Protein AF-A0A928CVF8-F1 (afdb_monomer)

Sequence (121 aa):
MKEGFWGNYETGIWFQIDEHERWLRRGNNAERLGVPENVIAEFPNFADRETLLPFVWRHAPVMRWRCHGESVTFEFYAEEWEKPLEIIRRWCTVFAGDFLFLHMVNFSGMEVRETLWKEWE

Secondary structure (DSSP, 8-state):
---EEEEETTTTEEEEES-HHHHHHSTTHHHHTT--HHHHTTGGG--SHHHHHHHHHHHSSEEEEEEETTEEEEEE--S-SHHHHHHHHHHHHHH--TTPEEEEEETTTTEEEEEEGGG--

Radius of gyration: 13.92 Å; Cα contacts (8 Å, |Δi|>4): 205; chains: 1; bounding box: 36×29×35 Å

pLDDT: mean 94.55, std 7.15, range [41.38, 98.62]

Nearest PDB structures (foldseek):
  2b78-assembly1_A  TM=7.178E-01  e=6.947E-01  Streptococcus mutans
  3ldf-assembly1_A  TM=7.031E-01  e=8.882E-01  Streptococcus mutans UA159
  4gyq-assembly5_A  TM=7.281E-01  e=4.958E+00  Klebsiella pneumoniae
  4g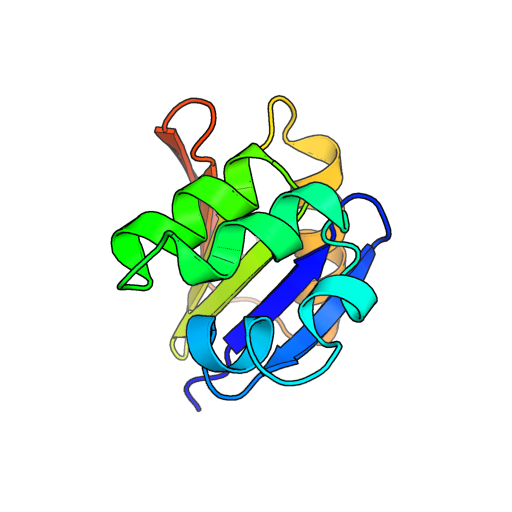yu-assembly1_A  TM=6.195E-01  e=4.385E+00  Klebsiella pneumoniae
  6bm9-assembly2_C  TM=5.720E-01  e=5.272E+00  Escherichia coli

Foldseek 3Di:
DWWKKKAQLVVLDMDIDDDDLCQCLPDCNVVVRVQDPVLNVCSVVDPDPVVNVVSSQVRGRMWMWIDDPQEIEIEHADPDCVSVVVSVLVVCVPDNDQRRKYWYAHPNVRDIDIDGPVGSD

Structure (mmCIF, N/CA/C/O backbone):
data_AF-A0A928CVF8-F1
#
_entry.id   AF-A0A928CVF8-F1
#
loop_
_atom_site.group_PDB
_atom_site.id
_atom_site.type_symbol
_atom_site.label_atom_id
_atom_site.label_alt_id
_atom_site.label_comp_id
_atom_site.label_asym_id
_atom_site.label_entity_id
_atom_site.label_seq_id
_atom_site.pdbx_PDB_ins_code
_atom_site.Cartn_x
_atom_site.Cartn_y
_atom_site.Cartn_z
_atom_site.occupancy
_atom_site.B_iso_or_equiv
_atom_site.auth_seq_id
_atom_site.auth_comp_id
_atom_site.auth_asym_id
_atom_site.auth_atom_id
_atom_site.pdbx_PDB_model_num
ATOM 1 N N . MET A 1 1 ? -0.032 -12.700 14.668 1.00 41.38 1 MET A N 1
ATOM 2 C CA . MET A 1 1 ? 0.506 -13.022 13.329 1.00 41.38 1 MET A CA 1
ATOM 3 C C . MET A 1 1 ? 1.031 -11.730 12.715 1.00 41.38 1 MET A C 1
ATOM 5 O O . MET A 1 1 ? 0.383 -10.708 12.891 1.00 41.38 1 MET A O 1
ATOM 9 N N . LYS A 1 2 ? 2.228 -11.727 12.108 1.00 59.38 2 LYS A N 1
ATOM 10 C CA . LYS A 1 2 ? 2.732 -10.569 11.343 1.00 59.38 2 LYS A CA 1
ATOM 11 C C . LYS A 1 2 ? 2.236 -10.728 9.912 1.00 59.38 2 LYS A C 1
ATOM 13 O O . LYS A 1 2 ? 2.957 -11.248 9.070 1.00 59.38 2 LYS A O 1
ATOM 18 N N . GLU A 1 3 ? 0.976 -10.398 9.682 1.00 84.19 3 GLU A N 1
ATOM 19 C CA . GLU A 1 3 ? 0.400 -10.469 8.342 1.00 84.19 3 GLU A CA 1
ATOM 20 C C . GLU A 1 3 ? 0.726 -9.178 7.596 1.00 84.19 3 GLU A C 1
ATOM 22 O O . GLU A 1 3 ? 0.549 -8.076 8.123 1.00 84.19 3 GLU A O 1
ATOM 27 N N . GLY A 1 4 ? 1.276 -9.328 6.395 1.00 93.69 4 GLY A N 1
ATOM 28 C CA . GLY A 1 4 ? 1.533 -8.229 5.479 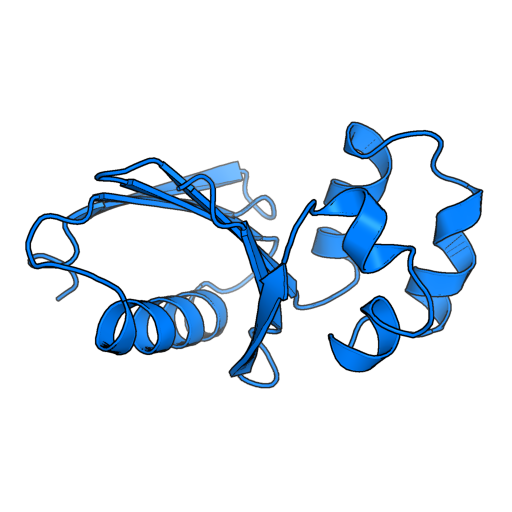1.00 93.69 4 GLY A CA 1
ATOM 29 C C . GLY A 1 4 ? 0.566 -8.292 4.314 1.00 93.69 4 GLY A C 1
ATOM 30 O O . GLY A 1 4 ? 0.069 -9.366 3.963 1.00 93.69 4 GLY A O 1
ATOM 31 N N . PHE A 1 5 ? 0.335 -7.148 3.690 1.00 97.31 5 PHE A N 1
ATOM 32 C CA . PHE A 1 5 ? -0.457 -7.067 2.479 1.00 97.31 5 PHE A CA 1
ATOM 33 C C . PHE A 1 5 ? 0.155 -6.088 1.489 1.00 97.31 5 PHE A C 1
ATOM 35 O O . PHE A 1 5 ? 0.800 -5.100 1.857 1.00 97.31 5 PHE A O 1
ATOM 42 N N . TRP A 1 6 ? -0.125 -6.366 0.224 1.00 98.06 6 TRP A N 1
ATOM 43 C CA . TRP A 1 6 ? -0.026 -5.409 -0.864 1.00 98.06 6 TRP A CA 1
ATOM 44 C C . TRP A 1 6 ? -1.413 -5.167 -1.437 1.00 98.06 6 TRP A C 1
ATOM 46 O O . TRP A 1 6 ? -2.151 -6.122 -1.670 1.00 98.06 6 TRP A O 1
ATOM 56 N N . GLY A 1 7 ? -1.746 -3.913 -1.705 1.00 98.25 7 GLY A N 1
ATOM 57 C CA . GLY A 1 7 ? -2.958 -3.523 -2.409 1.00 98.25 7 GLY A CA 1
ATOM 58 C C . GLY A 1 7 ? -2.666 -2.521 -3.511 1.00 98.25 7 GLY A C 1
ATOM 59 O O . GLY A 1 7 ? -1.650 -1.832 -3.478 1.00 98.25 7 GLY A O 1
ATOM 60 N N . ASN A 1 8 ? -3.562 -2.443 -4.484 1.00 98.62 8 ASN A N 1
ATOM 61 C CA . ASN A 1 8 ? -3.557 -1.409 -5.506 1.00 98.62 8 ASN A CA 1
ATOM 62 C C . ASN A 1 8 ? -4.839 -0.604 -5.355 1.00 98.62 8 ASN A C 1
ATOM 64 O O . ASN A 1 8 ? -5.934 -1.131 -5.546 1.00 98.62 8 ASN A O 1
ATOM 68 N N . TYR A 1 9 ? -4.700 0.653 -4.949 1.00 98.38 9 TYR A N 1
ATOM 69 C C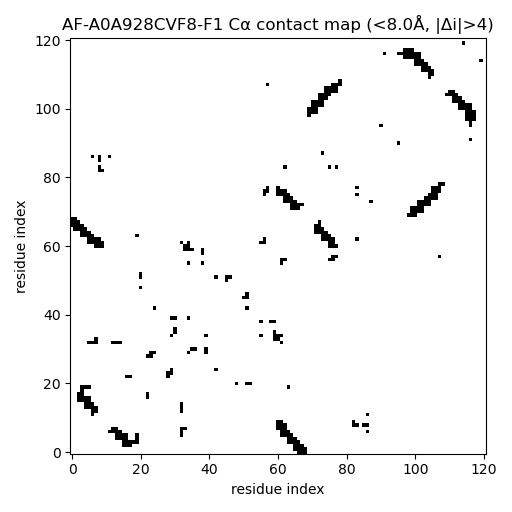A . TYR A 1 9 ? -5.842 1.491 -4.593 1.00 98.38 9 TYR A CA 1
ATOM 70 C C . TYR A 1 9 ? -6.579 2.047 -5.817 1.00 98.38 9 TYR A C 1
ATOM 72 O O . TYR A 1 9 ? -7.686 2.544 -5.670 1.00 98.38 9 TYR A O 1
ATOM 80 N N . GLU A 1 10 ? -6.012 1.927 -7.020 1.00 98.00 10 GLU A N 1
ATOM 81 C CA . GLU A 1 10 ? -6.710 2.263 -8.266 1.00 98.00 10 GLU A CA 1
ATOM 82 C C . GLU A 1 10 ? -7.701 1.163 -8.665 1.00 98.00 10 GLU A C 1
ATOM 84 O O . GLU A 1 10 ? -8.818 1.430 -9.092 1.00 98.00 10 GLU A O 1
ATOM 89 N N . THR A 1 11 ? -7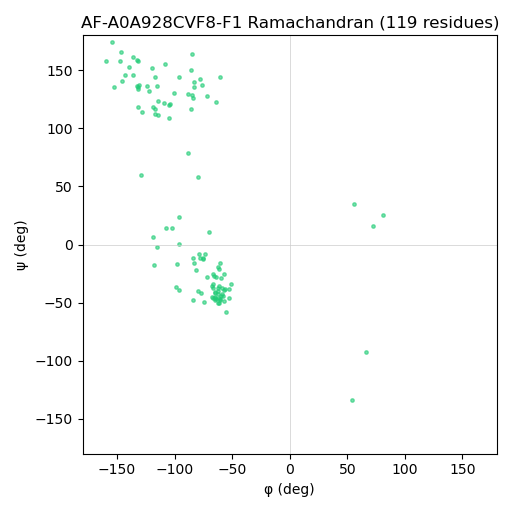.293 -0.097 -8.512 1.00 97.69 11 THR A N 1
ATOM 90 C CA . THR A 1 11 ? -8.091 -1.266 -8.925 1.00 97.69 11 THR A CA 1
ATOM 91 C C . THR A 1 11 ? -8.874 -1.898 -7.773 1.00 97.69 11 THR A C 1
ATOM 93 O O . THR A 1 11 ? -9.792 -2.689 -7.993 1.00 97.69 11 THR A O 1
ATOM 96 N N . GLY A 1 12 ? -8.509 -1.582 -6.530 1.00 97.31 12 GLY A N 1
ATOM 97 C CA . GLY A 1 12 ? -9.118 -2.130 -5.323 1.00 97.31 12 GLY A CA 1
ATOM 98 C C . GLY A 1 12 ? -8.769 -3.594 -5.036 1.00 97.31 12 GLY A C 1
ATOM 99 O O . GLY A 1 12 ? -9.474 -4.227 -4.247 1.00 97.31 12 GLY A O 1
ATOM 100 N N . ILE A 1 13 ? -7.735 -4.150 -5.679 1.00 97.88 13 ILE A N 1
ATOM 101 C CA . ILE A 1 13 ? -7.243 -5.513 -5.413 1.00 97.88 13 ILE A CA 1
ATOM 102 C C . ILE A 1 13 ? -6.245 -5.511 -4.253 1.00 97.88 13 ILE A C 1
ATOM 104 O O . ILE A 1 13 ? -5.509 -4.542 -4.063 1.00 97.88 13 ILE A O 1
ATOM 108 N N . TRP A 1 14 ? -6.170 -6.616 -3.508 1.00 98.06 14 TRP A N 1
ATOM 109 C CA . TRP A 1 14 ? -5.125 -6.836 -2.509 1.00 98.06 14 TRP A CA 1
ATOM 110 C C . TRP A 1 14 ? -4.748 -8.309 -2.364 1.00 98.06 14 TRP A C 1
ATOM 112 O O . TRP A 1 14 ? -5.522 -9.213 -2.681 1.00 98.06 14 TRP A O 1
ATOM 122 N N . PHE A 1 15 ? -3.548 -8.540 -1.841 1.00 97.06 15 PHE A N 1
ATOM 123 C CA . PHE A 1 15 ? -2.967 -9.850 -1.584 1.00 97.06 15 PHE A CA 1
ATOM 124 C C . PHE A 1 15 ? -2.405 -9.881 -0.169 1.00 97.06 15 PHE A C 1
ATOM 126 O O . PHE A 1 15 ? -1.682 -8.970 0.228 1.00 97.06 15 PHE A O 1
ATOM 133 N N . GLN A 1 16 ? -2.704 -10.944 0.571 1.00 95.75 16 GLN A N 1
ATOM 134 C CA . GLN A 1 16 ? -1.976 -11.276 1.791 1.00 95.75 16 GLN A CA 1
ATOM 135 C C . GLN A 1 16 ? -0.625 -11.884 1.408 1.00 95.75 16 GLN A C 1
ATOM 137 O O . GLN A 1 16 ? -0.543 -12.692 0.476 1.00 95.75 16 GLN A O 1
ATOM 142 N N . ILE A 1 17 ? 0.437 -11.486 2.100 1.00 94.62 17 ILE A N 1
ATOM 143 C CA . ILE A 1 17 ? 1.809 -11.814 1.716 1.00 94.62 17 ILE A CA 1
ATOM 144 C C . ILE A 1 17 ? 2.664 -12.246 2.908 1.00 94.62 17 ILE A C 1
ATOM 146 O O . ILE A 1 17 ? 2.367 -11.959 4.067 1.00 94.62 17 ILE A O 1
ATOM 150 N N . ASP A 1 18 ? 3.763 -12.921 2.585 1.00 89.88 18 ASP A N 1
ATOM 151 C CA . ASP A 1 18 ? 4.776 -13.412 3.513 1.00 89.88 18 ASP A CA 1
ATOM 152 C C . ASP A 1 18 ? 5.820 -12.342 3.873 1.00 89.88 18 ASP A C 1
ATOM 154 O O . ASP A 1 18 ? 6.129 -12.135 5.046 1.00 89.88 18 ASP A O 1
ATOM 158 N N . GLU A 1 19 ? 6.370 -11.649 2.874 1.00 89.94 19 GLU A N 1
ATOM 159 C CA . GLU A 1 19 ? 7.361 -10.583 3.061 1.00 89.94 19 GLU A CA 1
ATOM 160 C C . GLU A 1 19 ? 7.272 -9.592 1.892 1.00 89.94 19 GLU A C 1
ATOM 162 O O . GLU A 1 19 ? 7.158 -9.997 0.740 1.00 89.94 19 GLU A O 1
ATOM 167 N N . HIS A 1 20 ? 7.302 -8.289 2.167 1.00 89.94 20 HIS A N 1
ATOM 168 C CA . HIS A 1 20 ? 6.902 -7.259 1.206 1.00 89.94 20 HIS A CA 1
ATOM 169 C C . HIS A 1 20 ? 7.810 -7.145 -0.009 1.00 89.94 20 HIS A C 1
ATOM 171 O O . HIS A 1 20 ? 7.303 -7.059 -1.129 1.00 89.94 20 HIS A O 1
ATOM 177 N N . GLU A 1 21 ? 9.123 -7.135 0.198 1.00 92.31 21 GLU A N 1
ATOM 178 C CA . GLU A 1 21 ? 10.078 -6.977 -0.894 1.00 92.31 21 GLU A CA 1
ATOM 179 C C . GLU A 1 21 ? 10.183 -8.269 -1.710 1.00 92.31 21 GLU A C 1
ATOM 181 O O . GLU A 1 21 ? 10.047 -8.268 -2.937 1.00 92.31 21 GLU A O 1
ATOM 186 N N . ARG A 1 22 ? 10.367 -9.399 -1.021 1.00 92.88 22 ARG A N 1
ATOM 187 C CA . ARG A 1 22 ? 10.496 -10.716 -1.650 1.00 92.88 22 ARG A CA 1
ATOM 188 C C . ARG A 1 22 ? 9.241 -11.094 -2.414 1.00 92.88 22 ARG A C 1
ATOM 190 O O . ARG A 1 22 ? 9.354 -11.687 -3.484 1.00 92.88 22 ARG A O 1
ATOM 197 N N . TRP A 1 23 ? 8.059 -10.753 -1.897 1.00 95.44 23 TRP A N 1
ATOM 198 C CA . TRP A 1 23 ? 6.812 -11.027 -2.596 1.00 95.44 23 TRP A CA 1
ATOM 199 C C . TRP A 1 23 ? 6.733 -10.256 -3.914 1.00 95.44 23 TRP A C 1
ATOM 201 O O . TRP A 1 23 ? 6.448 -10.889 -4.929 1.00 95.44 23 TRP A O 1
ATOM 211 N N . LEU A 1 24 ? 7.050 -8.951 -3.927 1.00 94.94 24 LEU A N 1
ATOM 212 C CA . LEU A 1 24 ? 7.040 -8.132 -5.150 1.00 94.94 24 LEU A CA 1
ATOM 213 C C . LEU A 1 24 ? 7.971 -8.689 -6.228 1.00 94.94 24 LEU A C 1
ATOM 215 O O . LEU A 1 24 ? 7.586 -8.770 -7.391 1.00 94.94 24 LEU A O 1
ATOM 219 N N . ARG A 1 25 ? 9.184 -9.095 -5.839 1.00 95.06 25 ARG A N 1
ATOM 220 C CA . ARG A 1 25 ? 10.204 -9.609 -6.768 1.00 95.06 25 ARG A CA 1
ATOM 221 C C . ARG A 1 25 ? 9.940 -11.041 -7.251 1.00 95.06 25 ARG A C 1
ATOM 223 O O . ARG A 1 25 ? 10.623 -11.515 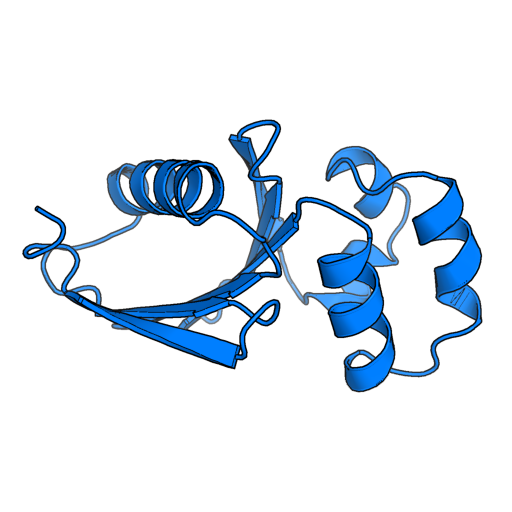-8.155 1.00 95.06 25 ARG A O 1
ATOM 230 N N . ARG A 1 26 ? 9.010 -11.773 -6.632 1.00 95.50 26 ARG A N 1
ATOM 231 C CA . ARG A 1 26 ? 8.774 -13.193 -6.925 1.00 95.50 26 ARG A CA 1
ATOM 232 C C . ARG A 1 26 ? 7.808 -13.360 -8.096 1.00 95.50 26 ARG A C 1
ATOM 234 O O . ARG A 1 26 ? 6.623 -13.060 -7.972 1.00 95.50 26 ARG A O 1
ATOM 241 N N . GLY A 1 27 ? 8.297 -13.955 -9.185 1.00 93.94 27 GLY A N 1
ATOM 242 C CA . GLY A 1 27 ? 7.481 -14.268 -10.362 1.00 93.94 27 GLY A CA 1
ATOM 243 C C . GLY A 1 27 ? 6.747 -13.030 -10.880 1.00 93.94 27 GLY A C 1
ATOM 244 O O . GLY A 1 27 ? 7.320 -11.949 -10.933 1.00 93.94 27 GLY A O 1
ATOM 245 N N . ASN A 1 28 ? 5.458 -13.180 -11.181 1.00 96.25 28 ASN A N 1
ATOM 246 C CA . ASN A 1 28 ? 4.631 -12.113 -11.757 1.00 96.25 28 ASN A CA 1
ATOM 247 C C . ASN A 1 28 ? 3.815 -11.354 -10.696 1.00 96.25 28 ASN A C 1
ATOM 249 O O . ASN A 1 28 ? 2.753 -10.813 -10.986 1.00 96.25 28 ASN A O 1
ATOM 253 N N . ASN A 1 29 ? 4.240 -11.348 -9.431 1.00 97.88 29 ASN A N 1
ATOM 254 C CA . ASN A 1 29 ? 3.443 -10.752 -8.356 1.00 97.88 29 ASN A CA 1
ATOM 255 C C . ASN A 1 29 ? 3.271 -9.235 -8.497 1.00 97.88 29 ASN A C 1
ATOM 257 O O . ASN A 1 29 ? 2.168 -8.739 -8.290 1.00 97.88 29 ASN A O 1
ATOM 261 N N . ALA A 1 30 ? 4.324 -8.507 -8.882 1.00 97.75 30 ALA A N 1
ATOM 262 C CA . ALA A 1 30 ? 4.230 -7.069 -9.136 1.00 97.75 30 ALA A CA 1
ATOM 263 C C . ALA A 1 30 ? 3.259 -6.754 -10.290 1.00 97.75 30 ALA A C 1
ATOM 265 O O . ALA A 1 30 ? 2.407 -5.882 -10.154 1.00 97.75 30 ALA A O 1
ATOM 266 N N . GLU A 1 31 ? 3.314 -7.527 -11.377 1.00 97.88 31 GLU A N 1
ATOM 267 C CA . GLU A 1 31 ? 2.379 -7.418 -12.505 1.00 97.88 31 GLU A CA 1
ATOM 268 C C . GLU A 1 31 ? 0.935 -7.695 -12.055 1.00 97.88 31 GLU A C 1
ATOM 270 O O . GLU A 1 31 ? 0.030 -6.913 -12.330 1.00 97.88 31 GLU A O 1
ATOM 275 N N . ARG A 1 32 ? 0.718 -8.758 -11.270 1.00 98.06 32 ARG A N 1
ATOM 276 C CA . ARG A 1 32 ? -0.600 -9.103 -10.704 1.00 98.06 32 ARG A CA 1
ATOM 277 C C . ARG A 1 32 ? -1.131 -8.062 -9.721 1.00 98.06 32 ARG A C 1
ATOM 279 O O . ARG A 1 32 ? -2.342 -7.951 -9.568 1.00 98.06 32 ARG A O 1
ATOM 286 N N . LEU A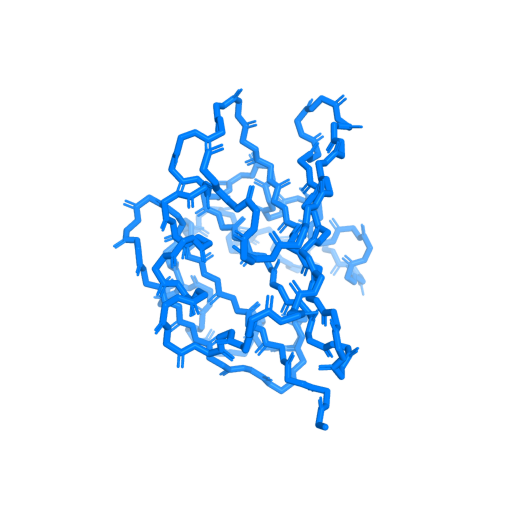 1 33 ? -0.244 -7.333 -9.047 1.00 98.31 33 LEU A N 1
ATOM 287 C CA . LEU A 1 33 ? -0.584 -6.178 -8.219 1.00 98.31 33 LEU A CA 1
ATOM 288 C C . LEU A 1 33 ? -0.918 -4.938 -9.071 1.00 98.31 33 LEU A C 1
ATOM 290 O O . LEU A 1 33 ? -1.448 -3.963 -8.550 1.00 98.31 33 LEU A O 1
ATOM 294 N N . GLY A 1 34 ? -0.639 -4.955 -10.374 1.00 98.00 34 GLY A N 1
ATOM 295 C CA . GLY A 1 34 ? -0.838 -3.816 -11.266 1.00 98.00 34 GLY A CA 1
ATOM 296 C C . GLY A 1 34 ? 0.297 -2.792 -11.204 1.00 98.00 34 GLY A C 1
ATOM 297 O O . GLY A 1 34 ? 0.068 -1.616 -11.478 1.00 98.00 34 GLY A O 1
ATOM 298 N N . VAL A 1 35 ? 1.509 -3.209 -10.819 1.00 98.19 35 VAL A N 1
ATOM 299 C CA . VAL A 1 35 ? 2.714 -2.387 -10.992 1.00 98.19 35 VAL A CA 1
ATOM 300 C C . VAL A 1 35 ? 3.052 -2.349 -12.490 1.00 98.19 35 VAL A C 1
ATOM 302 O O . VAL A 1 35 ? 3.147 -3.416 -13.099 1.00 98.19 35 VAL A O 1
ATOM 305 N N . PRO A 1 36 ? 3.243 -1.165 -13.102 1.00 97.94 36 PRO A N 1
ATOM 306 C CA . PRO A 1 36 ? 3.552 -1.064 -14.527 1.00 97.94 36 PRO A CA 1
ATOM 307 C C . PRO A 1 36 ? 4.853 -1.784 -14.909 1.00 97.94 36 PRO A C 1
ATOM 309 O O . PRO A 1 36 ? 5.836 -1.740 -14.167 1.00 97.94 36 PRO A O 1
ATOM 312 N N . GLU A 1 37 ? 4.900 -2.388 -16.099 1.00 97.44 37 GLU A N 1
ATOM 313 C CA . GLU A 1 37 ? 6.071 -3.143 -16.576 1.00 97.44 37 GLU A CA 1
ATOM 314 C C . GLU A 1 37 ? 7.360 -2.309 -16.583 1.00 97.44 37 GLU A C 1
ATOM 316 O O . GLU A 1 37 ? 8.419 -2.801 -16.197 1.00 97.44 37 GLU A O 1
ATOM 321 N N . ASN A 1 38 ? 7.274 -1.024 -16.946 1.00 97.81 38 ASN A N 1
ATOM 322 C CA . ASN A 1 38 ? 8.423 -0.115 -16.937 1.00 97.81 38 ASN A CA 1
ATOM 323 C C . ASN A 1 38 ? 8.950 0.167 -15.520 1.00 97.81 38 ASN A C 1
ATOM 325 O O . ASN A 1 38 ? 10.122 0.476 -15.364 1.00 97.81 38 ASN A O 1
ATOM 329 N N . VAL A 1 39 ? 8.107 0.053 -14.491 1.00 98.00 39 VAL A N 1
ATOM 330 C CA . VAL A 1 39 ? 8.519 0.171 -13.084 1.00 98.00 39 VAL A CA 1
ATOM 331 C C . VAL A 1 39 ? 9.158 -1.137 -12.619 1.00 98.00 39 VAL A C 1
ATOM 333 O O . VAL A 1 39 ? 10.180 -1.118 -11.940 1.00 98.00 39 VAL A O 1
ATOM 336 N N . ILE A 1 40 ? 8.607 -2.283 -13.029 1.00 97.94 40 ILE A N 1
ATOM 337 C CA . ILE A 1 40 ? 9.171 -3.610 -12.725 1.00 97.94 40 ILE A CA 1
ATOM 338 C C . ILE A 1 40 ? 10.568 -3.769 -13.339 1.00 97.94 40 ILE A C 1
ATOM 340 O O . ILE A 1 40 ? 11.466 -4.304 -12.688 1.00 97.94 40 ILE A O 1
ATOM 344 N N . ALA A 1 41 ? 10.771 -3.276 -14.563 1.00 97.69 41 ALA A N 1
ATOM 345 C CA . ALA A 1 41 ? 12.054 -3.337 -15.262 1.00 97.69 41 ALA A CA 1
ATOM 346 C C . ALA A 1 41 ? 13.207 -2.671 -14.487 1.00 97.69 41 ALA A C 1
ATOM 348 O O . ALA A 1 41 ? 14.356 -3.078 -14.639 1.00 97.69 41 ALA A O 1
ATOM 349 N N . GLU A 1 42 ? 12.902 -1.708 -13.614 1.00 97.88 42 GLU A N 1
ATOM 350 C CA . GLU A 1 42 ? 13.884 -1.001 -12.788 1.00 97.88 42 GLU A CA 1
ATOM 351 C C . GLU A 1 42 ? 14.242 -1.752 -11.495 1.00 97.88 42 GLU A C 1
ATOM 353 O O . GLU A 1 42 ? 15.222 -1.413 -10.837 1.00 97.88 42 GLU A O 1
ATOM 358 N N . PHE A 1 43 ? 13.507 -2.804 -11.113 1.00 96.88 43 PHE A N 1
ATOM 359 C CA . PHE A 1 43 ? 13.746 -3.544 -9.863 1.00 96.88 43 PHE A CA 1
ATOM 360 C C . PHE A 1 43 ? 15.197 -4.032 -9.677 1.00 96.88 43 PHE A C 1
ATOM 362 O O . PHE A 1 43 ? 15.672 -3.992 -8.535 1.00 96.88 43 PHE A O 1
ATOM 369 N N . PRO A 1 44 ? 15.921 -4.501 -10.716 1.00 96.44 44 PRO A N 1
ATOM 370 C CA . PRO A 1 44 ? 17.327 -4.896 -10.593 1.00 96.44 44 PRO A CA 1
ATOM 371 C C . PRO A 1 44 ? 18.277 -3.760 -10.185 1.00 96.44 44 PRO A C 1
ATOM 373 O O . PRO A 1 44 ? 19.359 -4.046 -9.679 1.00 96.44 44 PRO A O 1
ATOM 376 N N . ASN A 1 45 ? 17.880 -2.495 -10.362 1.00 96.62 45 ASN A N 1
ATOM 377 C CA . ASN A 1 45 ? 18.686 -1.326 -9.995 1.00 96.62 45 ASN A CA 1
ATOM 378 C C . ASN A 1 45 ? 18.635 -1.010 -8.488 1.00 96.62 45 ASN A C 1
ATOM 380 O O . ASN A 1 45 ? 19.400 -0.175 -8.008 1.00 96.62 45 ASN A O 1
ATOM 384 N N . PHE A 1 46 ? 17.767 -1.687 -7.728 1.00 95.56 46 PHE A N 1
ATOM 385 C CA . PHE A 1 46 ? 17.596 -1.485 -6.289 1.00 95.56 46 PHE A CA 1
ATOM 386 C C . PHE A 1 46 ? 18.150 -2.673 -5.506 1.00 95.56 46 PHE A C 1
ATOM 388 O O . PHE A 1 46 ? 17.686 -3.804 -5.677 1.00 95.56 46 PHE A O 1
ATOM 395 N N . ALA A 1 47 ? 19.115 -2.411 -4.622 1.00 90.06 47 ALA A N 1
ATOM 396 C CA . ALA A 1 47 ? 19.788 -3.441 -3.829 1.00 90.06 47 ALA A CA 1
ATOM 397 C C . ALA A 1 47 ? 18.991 -3.879 -2.588 1.00 90.06 47 ALA A C 1
ATOM 399 O O . ALA A 1 47 ? 19.207 -4.977 -2.077 1.00 90.06 47 ALA A O 1
ATOM 400 N N . ASP A 1 48 ? 18.076 -3.036 -2.108 1.00 90.31 48 ASP A N 1
ATOM 401 C CA . ASP A 1 48 ? 17.347 -3.246 -0.860 1.00 90.31 48 ASP A CA 1
ATOM 402 C C . ASP A 1 48 ? 15.916 -2.690 -0.920 1.00 90.31 48 ASP A C 1
ATOM 404 O O . ASP A 1 48 ? 15.544 -1.895 -1.790 1.00 90.31 48 ASP A O 1
ATOM 408 N N . ARG A 1 49 ? 15.095 -3.101 0.051 1.00 88.81 49 ARG A N 1
ATOM 409 C CA . ARG A 1 49 ? 13.738 -2.577 0.247 1.00 88.81 49 ARG A CA 1
ATOM 410 C C . ARG A 1 49 ? 13.672 -1.071 0.500 1.00 88.81 49 ARG A C 1
ATOM 412 O O . ARG A 1 49 ? 12.628 -0.479 0.239 1.00 88.81 49 ARG A O 1
ATOM 419 N N . GLU A 1 50 ? 14.701 -0.469 1.092 1.00 89.88 50 GLU A N 1
ATOM 420 C CA . GLU A 1 50 ? 14.654 0.937 1.520 1.00 89.88 50 GLU A CA 1
ATOM 421 C C . GLU A 1 50 ? 14.685 1.865 0.314 1.00 89.88 50 GLU A C 1
ATOM 423 O O . GLU A 1 50 ? 14.098 2.941 0.345 1.00 89.88 50 GLU A O 1
ATOM 428 N N . THR A 1 51 ? 15.297 1.399 -0.767 1.00 92.31 51 THR A N 1
ATOM 429 C CA . THR A 1 51 ? 15.357 2.090 -2.049 1.00 92.31 51 THR A CA 1
ATOM 430 C C . THR A 1 51 ? 14.268 1.614 -3.013 1.00 92.31 51 THR A C 1
ATOM 432 O O . THR A 1 51 ? 13.632 2.447 -3.662 1.00 92.31 51 THR A O 1
ATOM 435 N N . LEU A 1 52 ? 13.963 0.308 -3.056 1.00 95.38 52 LEU A N 1
ATOM 436 C CA . LEU A 1 52 ? 12.927 -0.228 -3.949 1.00 95.38 52 LEU A CA 1
ATOM 437 C C . LEU A 1 52 ? 11.522 0.277 -3.594 1.00 95.38 52 LEU A C 1
ATOM 439 O O . LEU A 1 52 ? 10.764 0.667 -4.478 1.00 95.38 52 LEU A O 1
ATOM 443 N N . LEU A 1 53 ? 11.129 0.232 -2.320 1.00 94.31 53 LEU A N 1
ATOM 444 C CA . LEU A 1 53 ? 9.733 0.489 -1.955 1.00 94.31 53 LEU A CA 1
ATOM 445 C C . LEU A 1 53 ? 9.302 1.941 -2.196 1.00 94.31 53 LEU A C 1
ATOM 447 O O . LEU A 1 53 ? 8.247 2.123 -2.807 1.00 94.31 53 LEU A O 1
ATOM 451 N N . PRO A 1 54 ? 10.094 2.967 -1.820 1.00 94.12 54 PRO A N 1
ATOM 452 C CA . PRO A 1 54 ? 9.768 4.346 -2.169 1.00 94.12 54 PRO A CA 1
ATOM 453 C C . PRO A 1 54 ? 9.661 4.577 -3.674 1.00 94.12 54 PRO A C 1
ATOM 455 O O . PRO A 1 54 ? 8.780 5.315 -4.113 1.00 94.12 54 PRO A O 1
ATOM 458 N N . PHE A 1 55 ? 10.514 3.920 -4.467 1.00 96.56 55 PHE A N 1
ATOM 459 C CA . PHE A 1 55 ? 10.414 3.963 -5.921 1.00 96.56 55 PHE A CA 1
ATOM 460 C C . PHE A 1 55 ? 9.079 3.377 -6.400 1.00 96.56 55 PHE A C 1
ATOM 462 O O . PHE A 1 55 ? 8.343 4.040 -7.128 1.00 96.56 55 PHE A O 1
ATOM 469 N N . VAL A 1 56 ? 8.710 2.181 -5.939 1.00 97.31 56 VAL A N 1
ATOM 470 C CA . VAL A 1 56 ? 7.447 1.544 -6.338 1.00 97.31 56 VAL A CA 1
ATOM 471 C C . VAL A 1 56 ? 6.238 2.396 -5.951 1.00 97.31 56 VAL A C 1
ATOM 473 O O . VAL A 1 56 ? 5.382 2.618 -6.801 1.00 97.31 56 VAL A O 1
ATOM 476 N N . TRP A 1 57 ? 6.167 2.915 -4.720 1.00 96.88 57 TRP A N 1
ATOM 477 C CA . TRP A 1 57 ? 5.049 3.770 -4.298 1.00 96.88 57 TRP A CA 1
ATOM 478 C C . TRP A 1 57 ? 4.922 5.016 -5.174 1.00 96.88 57 TRP A C 1
ATOM 480 O O . TRP A 1 57 ? 3.825 5.369 -5.589 1.00 96.88 57 TRP A O 1
ATOM 490 N N . ARG A 1 58 ? 6.043 5.663 -5.507 1.00 96.31 58 ARG A N 1
ATOM 491 C CA . ARG A 1 58 ? 6.035 6.873 -6.336 1.00 96.31 58 ARG A CA 1
ATOM 492 C C . ARG A 1 58 ? 5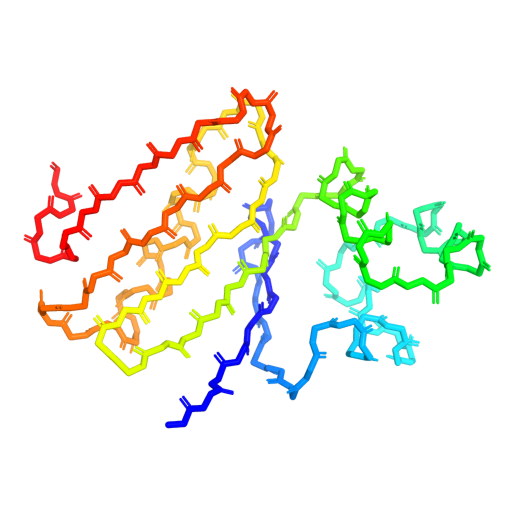.561 6.623 -7.771 1.00 96.31 58 ARG A C 1
ATOM 494 O O . ARG A 1 58 ? 5.075 7.548 -8.417 1.00 96.31 58 ARG A O 1
ATOM 501 N N . HIS A 1 59 ? 5.743 5.410 -8.285 1.00 97.94 59 HIS A N 1
ATOM 502 C CA . HIS A 1 59 ? 5.532 5.101 -9.701 1.00 97.94 59 HIS A CA 1
ATOM 503 C C . HIS A 1 59 ? 4.386 4.121 -9.976 1.00 97.94 59 HIS A C 1
ATOM 505 O O . HIS A 1 59 ? 4.093 3.841 -11.138 1.00 97.94 59 HIS A O 1
ATOM 511 N N . ALA A 1 60 ? 3.719 3.611 -8.943 1.00 97.75 60 ALA A N 1
ATOM 512 C CA . ALA A 1 60 ? 2.580 2.714 -9.078 1.00 97.75 60 ALA A CA 1
ATOM 513 C C . ALA A 1 60 ? 1.531 3.004 -7.996 1.00 97.75 60 ALA A C 1
ATOM 515 O O . ALA A 1 60 ? 1.904 3.318 -6.865 1.00 97.75 60 ALA A O 1
ATOM 516 N N . PRO A 1 61 ? 0.227 2.847 -8.297 1.00 98.00 61 PRO A N 1
ATOM 517 C CA . PRO A 1 61 ? -0.841 3.160 -7.360 1.00 98.00 61 PRO A CA 1
ATOM 518 C C . PRO A 1 61 ? -1.045 2.047 -6.324 1.00 98.00 61 PRO A C 1
ATOM 520 O O . PRO A 1 61 ? -2.108 1.428 -6.227 1.00 98.00 61 PRO A O 1
ATOM 523 N N . VAL A 1 62 ? 0.014 1.745 -5.577 1.00 98.50 62 VAL A N 1
ATOM 524 C CA . VAL A 1 62 ? 0.079 0.616 -4.656 1.00 98.50 62 VAL A CA 1
ATOM 525 C C . VAL A 1 62 ? 0.315 1.062 -3.224 1.00 98.50 62 VAL A C 1
ATOM 527 O O . VAL A 1 62 ? 0.943 2.079 -2.935 1.00 98.50 62 VAL A O 1
ATOM 530 N N . MET A 1 63 ? -0.181 0.244 -2.311 1.00 98.31 63 MET A N 1
ATOM 531 C CA . MET A 1 63 ? -0.099 0.437 -0.879 1.00 98.31 63 MET A CA 1
ATOM 532 C C . MET A 1 63 ? 0.391 -0.847 -0.238 1.00 98.31 63 MET A C 1
ATOM 534 O O . MET A 1 63 ? -0.064 -1.944 -0.566 1.00 98.31 63 MET A O 1
ATOM 538 N N . ARG A 1 64 ? 1.299 -0.696 0.713 1.00 96.62 64 ARG A N 1
ATOM 539 C CA . ARG A 1 64 ? 1.663 -1.760 1.636 1.00 96.62 64 ARG A CA 1
ATOM 540 C C . ARG A 1 64 ? 0.866 -1.587 2.917 1.00 96.62 64 ARG A C 1
ATOM 542 O O . ARG A 1 64 ? 0.741 -0.459 3.385 1.00 96.62 64 ARG A O 1
ATOM 549 N N . TRP A 1 65 ? 0.452 -2.679 3.555 1.00 95.94 65 TRP A N 1
ATOM 550 C CA . TRP A 1 65 ? 0.129 -2.597 4.975 1.00 95.94 65 TRP A CA 1
ATOM 551 C C . TRP A 1 65 ? 0.653 -3.731 5.840 1.00 95.94 65 TRP A C 1
ATOM 553 O O . TRP A 1 65 ? 0.782 -4.877 5.411 1.00 95.94 65 TRP A O 1
ATOM 563 N N . ARG A 1 66 ? 1.005 -3.368 7.078 1.00 95.12 66 ARG A N 1
ATOM 564 C CA . ARG A 1 66 ? 1.666 -4.214 8.076 1.00 95.12 66 ARG A CA 1
ATOM 565 C C . ARG A 1 66 ? 0.779 -4.353 9.303 1.00 95.12 66 ARG A C 1
ATOM 567 O O . ARG A 1 66 ? 0.513 -3.359 9.974 1.00 95.12 66 ARG A O 1
ATOM 574 N N . CYS A 1 67 ? 0.368 -5.576 9.618 1.00 92.75 67 CYS A N 1
ATOM 575 C CA . CYS A 1 67 ? -0.455 -5.848 10.791 1.00 92.75 67 CYS A CA 1
ATOM 576 C C . CYS A 1 67 ? 0.423 -6.106 12.025 1.00 92.75 67 CYS A C 1
ATOM 578 O O . CYS A 1 67 ? 1.345 -6.932 12.012 1.00 92.75 67 CYS A O 1
ATOM 580 N N . HIS A 1 68 ? 0.106 -5.409 13.110 1.00 89.69 68 HIS A N 1
ATOM 581 C CA . HIS A 1 68 ? 0.837 -5.353 14.370 1.00 89.69 68 HIS A CA 1
ATOM 582 C C . HIS A 1 68 ? -0.097 -5.626 15.557 1.00 89.69 68 HIS A C 1
ATOM 584 O O . HIS A 1 68 ? -0.230 -4.808 16.460 1.00 89.69 68 HIS A O 1
ATOM 590 N N . GLY A 1 69 ? -0.734 -6.800 15.579 1.00 87.56 69 GLY A N 1
ATOM 591 C CA . GLY A 1 69 ? -1.644 -7.181 16.663 1.00 87.56 69 GLY A CA 1
ATOM 592 C C . GLY A 1 69 ? -2.885 -6.289 16.692 1.00 87.56 69 GLY A C 1
ATOM 593 O O . GLY A 1 69 ? -3.846 -6.575 15.991 1.00 87.56 69 GLY A O 1
ATOM 594 N N . GLU A 1 70 ? -2.834 -5.218 17.478 1.00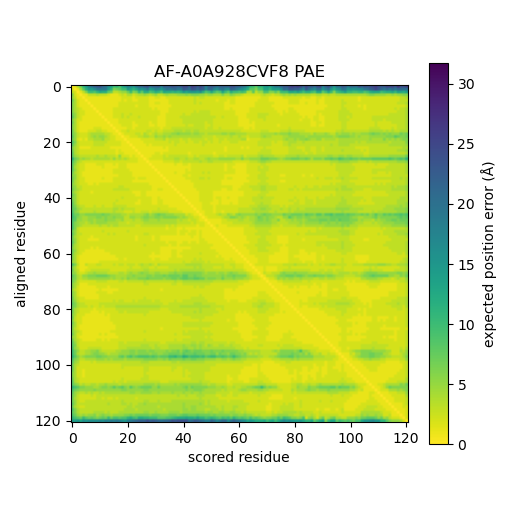 91.25 70 GLU A N 1
ATOM 595 C CA . GLU A 1 70 ? -3.924 -4.252 17.680 1.00 91.25 70 GLU A CA 1
ATOM 596 C C . GLU A 1 70 ? -3.816 -3.013 16.781 1.00 91.25 70 GLU A C 1
ATOM 598 O O . GLU A 1 70 ? -4.663 -2.125 16.840 1.00 91.25 70 GLU A O 1
ATOM 603 N N . SER A 1 71 ? -2.793 -2.940 15.929 1.00 94.69 71 SER A N 1
ATOM 604 C CA . SER A 1 71 ? -2.656 -1.863 14.954 1.00 94.69 71 SER A CA 1
ATOM 605 C C . SER A 1 71 ? -2.317 -2.365 13.559 1.00 94.69 71 SER A C 1
ATOM 607 O O . SER A 1 71 ? -1.800 -3.468 13.372 1.00 94.69 71 SER A O 1
ATOM 609 N N . VAL A 1 72 ? -2.600 -1.539 12.560 1.00 96.62 72 VAL A N 1
ATOM 610 C CA . VAL A 1 72 ? -2.171 -1.743 11.179 1.00 96.62 72 VAL A CA 1
ATOM 611 C C . VAL A 1 72 ? -1.559 -0.455 10.649 1.00 96.62 72 VAL A C 1
ATOM 613 O O . VAL A 1 72 ? -2.077 0.640 10.862 1.00 96.62 72 VAL A O 1
ATOM 616 N N . THR A 1 73 ? -0.430 -0.594 9.964 1.00 97.56 73 THR A N 1
ATOM 617 C CA . THR A 1 73 ? 0.235 0.517 9.288 1.00 97.56 73 THR A CA 1
ATOM 618 C C . THR A 1 73 ? 0.008 0.414 7.792 1.00 97.56 73 THR A C 1
ATOM 620 O O . THR A 1 73 ? 0.451 -0.571 7.211 1.00 97.56 73 THR A O 1
ATOM 623 N N . PHE A 1 74 ? -0.614 1.419 7.181 1.00 97.88 74 PHE A N 1
ATOM 624 C CA . PHE A 1 74 ? -0.760 1.576 5.735 1.00 97.88 74 PHE A CA 1
ATOM 625 C C . PHE A 1 74 ? 0.269 2.580 5.214 1.00 97.88 74 PHE A C 1
ATOM 627 O O . PHE A 1 74 ? 0.402 3.672 5.754 1.00 97.88 74 PHE A O 1
ATOM 634 N N . GLU A 1 75 ? 0.995 2.215 4.166 1.00 97.94 75 GLU A N 1
ATOM 635 C CA . GLU A 1 75 ? 2.101 2.983 3.594 1.00 97.94 75 GLU A CA 1
ATOM 636 C C . GLU A 1 75 ? 1.915 3.065 2.077 1.00 97.94 75 GLU A C 1
ATOM 638 O O . GLU A 1 75 ? 1.880 2.036 1.392 1.00 97.94 75 GLU A O 1
ATOM 643 N N . PHE A 1 76 ? 1.773 4.281 1.557 1.00 98.12 76 PHE A N 1
ATOM 644 C CA . PHE A 1 76 ? 1.535 4.546 0.137 1.00 98.12 76 PHE A CA 1
ATOM 645 C C . PHE A 1 76 ? 2.036 5.937 -0.259 1.00 98.12 76 PHE A C 1
ATOM 647 O O . PHE A 1 76 ? 2.462 6.730 0.578 1.00 98.12 76 PHE A O 1
ATOM 654 N N . TYR A 1 77 ? 1.974 6.239 -1.551 1.00 98.25 77 TYR A N 1
ATOM 655 C CA . TYR A 1 77 ? 2.230 7.564 -2.099 1.00 98.25 77 TYR A CA 1
ATOM 656 C C . TYR A 1 77 ? 1.044 7.933 -2.981 1.00 98.25 77 TYR A C 1
ATOM 658 O O . TYR A 1 77 ? 0.824 7.283 -3.993 1.00 98.25 77 TYR A O 1
ATOM 666 N N . ALA A 1 78 ? 0.270 8.948 -2.609 1.00 97.38 78 ALA A N 1
ATOM 667 C CA . ALA A 1 78 ? -0.825 9.439 -3.439 1.00 97.38 78 ALA A CA 1
ATOM 668 C C . ALA A 1 78 ? -0.972 10.952 -3.280 1.00 97.38 78 ALA A C 1
ATOM 670 O O . ALA A 1 78 ? -0.830 11.478 -2.179 1.00 97.38 78 ALA A O 1
ATOM 671 N N . GLU A 1 79 ? -1.256 11.660 -4.370 1.00 95.75 79 GLU A N 1
ATOM 672 C CA . GLU A 1 79 ? -1.569 13.096 -4.313 1.00 95.75 79 GLU A CA 1
ATOM 673 C C . GLU A 1 79 ? -2.901 13.342 -3.596 1.00 95.75 79 GLU A C 1
ATOM 675 O O . GLU A 1 79 ? -3.033 14.281 -2.816 1.00 95.75 79 GLU A O 1
ATOM 680 N N . GLU A 1 80 ? -3.860 12.438 -3.794 1.00 96.19 80 GLU A N 1
ATOM 681 C CA . GLU A 1 80 ? -5.179 12.485 -3.180 1.00 96.19 80 GLU A CA 1
ATOM 682 C C . GLU A 1 80 ? -5.407 11.274 -2.275 1.00 96.19 80 GLU A C 1
ATOM 684 O O . GLU A 1 80 ? -4.993 10.150 -2.563 1.00 96.19 80 GLU A O 1
ATOM 689 N N . TRP A 1 81 ? -6.109 11.501 -1.166 1.00 96.62 81 TRP A N 1
ATOM 690 C CA . TRP A 1 81 ? -6.381 10.464 -0.172 1.00 96.62 81 TRP A CA 1
ATOM 691 C C . TRP A 1 81 ? -7.582 9.576 -0.517 1.00 96.62 81 TRP A C 1
ATOM 693 O O . TRP A 1 81 ? -7.711 8.509 0.071 1.00 96.62 81 TRP A O 1
ATOM 703 N N . GLU A 1 82 ? -8.452 9.978 -1.445 1.00 97.38 82 GLU A N 1
ATOM 704 C CA . GLU A 1 82 ? -9.748 9.326 -1.683 1.00 97.38 82 GLU A CA 1
ATOM 705 C C . GLU A 1 82 ? -9.623 7.819 -1.966 1.00 97.38 82 GLU A C 1
ATOM 707 O O . GLU A 1 82 ? -10.134 6.999 -1.202 1.00 97.38 82 GLU A O 1
ATOM 712 N N . LYS A 1 83 ? -8.870 7.440 -3.004 1.00 98.12 83 LYS A N 1
ATOM 713 C CA . LYS A 1 83 ? -8.680 6.035 -3.400 1.00 98.12 83 LYS A CA 1
ATOM 714 C C . LYS A 1 83 ? -7.930 5.198 -2.351 1.00 98.12 83 LYS A C 1
ATOM 716 O O . LYS A 1 83 ? -8.395 4.103 -2.022 1.00 98.12 83 LYS A O 1
ATOM 721 N N . PRO A 1 84 ? -6.806 5.675 -1.771 1.00 98.31 84 PRO A N 1
ATOM 722 C CA . PRO A 1 84 ? -6.182 5.011 -0.630 1.00 98.31 84 PRO A CA 1
ATOM 723 C C . PRO A 1 84 ? -7.150 4.757 0.532 1.00 98.31 84 PRO A C 1
ATOM 725 O O . PRO A 1 84 ? -7.195 3.647 1.060 1.00 98.31 84 PRO A O 1
ATOM 728 N N . LEU A 1 85 ? -7.954 5.752 0.917 1.00 97.88 85 LEU A N 1
ATOM 729 C CA . LEU A 1 85 ? -8.919 5.604 2.007 1.00 97.88 85 LEU A CA 1
ATOM 730 C C . LEU A 1 85 ? -10.038 4.620 1.653 1.00 97.88 85 LEU A C 1
ATOM 732 O O . LEU A 1 85 ? -10.484 3.880 2.529 1.00 97.88 85 LEU A O 1
ATOM 736 N N . GLU A 1 86 ? -10.465 4.550 0.391 1.00 97.88 86 GLU A N 1
ATOM 737 C CA . GLU A 1 86 ? -11.471 3.582 -0.051 1.00 97.88 86 GLU A CA 1
ATOM 738 C C . GLU A 1 86 ? -10.994 2.134 0.134 1.00 97.88 86 GLU A C 1
ATOM 740 O O . GLU A 1 86 ? -11.704 1.320 0.737 1.00 97.88 86 GLU A O 1
ATOM 745 N N . ILE A 1 87 ? -9.785 1.795 -0.334 1.00 98.19 87 ILE A N 1
ATOM 746 C CA . ILE A 1 87 ? -9.265 0.428 -0.173 1.00 98.19 87 ILE A CA 1
ATOM 747 C C . ILE A 1 87 ? -8.998 0.097 1.301 1.00 98.19 87 ILE A C 1
ATOM 749 O O . ILE A 1 87 ? -9.296 -1.020 1.729 1.00 98.19 87 ILE A O 1
ATOM 753 N N . ILE A 1 88 ? -8.516 1.064 2.094 1.00 97.88 88 ILE A N 1
ATOM 754 C CA . ILE A 1 88 ? -8.327 0.896 3.543 1.00 97.88 88 ILE A CA 1
ATOM 755 C C . ILE A 1 88 ? -9.666 0.587 4.208 1.00 97.88 88 ILE A C 1
ATOM 757 O O . ILE A 1 88 ? -9.770 -0.390 4.951 1.00 97.88 88 ILE A O 1
ATOM 761 N N . ARG A 1 89 ? -10.709 1.364 3.891 1.00 97.12 89 ARG A N 1
ATOM 762 C CA . ARG A 1 89 ? -12.066 1.150 4.402 1.00 97.12 89 ARG A CA 1
ATOM 763 C C . ARG A 1 89 ? -12.566 -0.248 4.045 1.00 97.12 89 ARG A C 1
ATOM 765 O O . ARG A 1 89 ? -13.028 -0.972 4.923 1.00 97.12 89 ARG A O 1
ATOM 772 N N . ARG A 1 90 ? -12.436 -0.657 2.778 1.00 97.31 90 ARG A N 1
ATOM 773 C CA . ARG A 1 90 ? -12.847 -1.993 2.310 1.00 97.31 90 ARG A CA 1
ATOM 774 C C . ARG A 1 90 ? -12.109 -3.107 3.047 1.00 97.31 90 ARG A C 1
ATOM 776 O O . ARG A 1 90 ? -12.747 -4.058 3.489 1.00 97.31 90 ARG A O 1
ATOM 783 N N . TRP A 1 91 ? -10.800 -2.986 3.236 1.00 96.88 91 TRP A N 1
ATOM 784 C CA . TRP A 1 91 ? -10.037 -3.974 3.996 1.00 96.88 91 TRP A CA 1
ATOM 785 C C . TRP A 1 91 ? -10.476 -4.011 5.470 1.00 96.88 91 TRP A C 1
ATOM 787 O O . TRP A 1 91 ? -10.746 -5.088 6.002 1.00 96.88 91 TRP A O 1
ATOM 797 N N . CYS A 1 92 ? -10.653 -2.852 6.111 1.00 95.81 92 CYS A N 1
ATOM 798 C CA . CYS A 1 92 ? -11.079 -2.776 7.511 1.00 95.81 92 CYS A CA 1
ATOM 799 C C . CYS A 1 92 ? -12.463 -3.402 7.736 1.00 95.81 92 CYS A C 1
ATOM 801 O O . CYS A 1 92 ? -12.649 -4.095 8.728 1.00 95.81 92 CYS A O 1
ATOM 803 N N . THR A 1 93 ? -13.406 -3.282 6.794 1.00 95.00 93 THR A N 1
ATOM 804 C CA . THR A 1 93 ? -14.716 -3.960 6.923 1.00 95.00 93 THR A CA 1
ATOM 805 C C . THR A 1 93 ? -14.635 -5.489 6.981 1.00 95.00 93 THR A C 1
ATOM 807 O O . THR A 1 93 ? -15.572 -6.127 7.454 1.00 95.00 93 THR A O 1
ATOM 810 N N . VAL A 1 94 ? -13.537 -6.081 6.504 1.00 93.69 94 VAL A N 1
ATOM 811 C CA . VAL A 1 94 ? -13.331 -7.537 6.487 1.00 93.69 94 VAL A CA 1
ATOM 812 C C . VAL A 1 94 ? -12.466 -7.998 7.661 1.00 93.69 94 VAL A C 1
ATOM 814 O O . VAL A 1 94 ? -12.704 -9.075 8.203 1.00 93.69 94 VAL A O 1
ATOM 817 N N . PHE A 1 95 ? -11.460 -7.206 8.044 1.00 92.31 95 PHE A N 1
ATOM 818 C CA . PHE A 1 95 ? -10.401 -7.644 8.961 1.00 92.31 95 PHE A CA 1
ATOM 819 C C . PHE A 1 95 ? -10.323 -6.868 10.281 1.00 92.31 95 PHE A C 1
ATOM 821 O O . PHE A 1 95 ? -9.684 -7.351 11.217 1.00 92.31 95 PHE A O 1
ATOM 828 N N . ALA A 1 96 ? -10.920 -5.679 10.382 1.00 90.31 96 ALA A N 1
ATOM 829 C CA . ALA A 1 96 ? -10.784 -4.850 11.574 1.00 90.31 96 ALA A CA 1
ATOM 830 C C . ALA A 1 96 ? -11.769 -5.255 12.675 1.00 90.31 96 ALA A C 1
ATOM 832 O O . ALA A 1 96 ? -12.958 -5.443 12.432 1.00 90.31 96 ALA A O 1
ATOM 833 N N . GLY A 1 97 ? -11.264 -5.328 13.907 1.00 88.88 97 GLY A N 1
ATOM 834 C CA . GLY A 1 97 ? -12.099 -5.214 15.102 1.00 88.88 97 GLY A CA 1
ATOM 835 C C . GLY A 1 97 ? -12.313 -3.745 15.478 1.00 88.88 97 GLY A C 1
ATOM 836 O O . GLY A 1 97 ? -11.551 -2.879 15.047 1.00 88.88 97 GLY A O 1
ATOM 837 N N . ASP A 1 98 ? -13.306 -3.470 16.326 1.00 84.62 98 ASP A N 1
ATOM 838 C CA . ASP A 1 98 ? -13.710 -2.110 16.731 1.00 84.62 98 ASP A CA 1
ATOM 839 C C . ASP A 1 98 ? -12.543 -1.234 17.221 1.00 84.62 98 ASP A C 1
ATOM 841 O O . ASP A 1 98 ? -12.506 -0.026 16.993 1.00 84.62 98 ASP A O 1
ATOM 845 N N . PHE A 1 99 ? -11.564 -1.849 17.884 1.00 92.44 99 PHE A N 1
ATOM 846 C CA . PHE A 1 99 ? -10.427 -1.157 18.491 1.00 92.44 99 PHE A CA 1
ATOM 847 C C . PHE A 1 99 ? -9.137 -1.251 17.674 1.00 92.44 99 PHE A C 1
ATOM 849 O O . PHE A 1 99 ? -8.070 -0.943 18.198 1.00 92.44 99 PHE A O 1
ATOM 856 N N . LEU A 1 100 ? -9.207 -1.672 16.406 1.00 95.25 100 LEU A N 1
ATOM 857 C CA . LEU A 1 100 ? -8.030 -1.672 15.546 1.00 95.25 100 LEU A CA 1
ATOM 858 C C . LEU A 1 100 ? -7.544 -0.231 15.338 1.00 95.25 100 LEU A C 1
ATOM 860 O O . LEU A 1 100 ? -8.282 0.619 14.835 1.00 95.25 100 LEU A O 1
ATOM 864 N N . PHE A 1 101 ? -6.291 0.027 15.702 1.00 97.19 101 PHE A N 1
ATOM 865 C CA . PHE A 1 101 ? -5.641 1.311 15.468 1.00 97.19 101 PHE A CA 1
ATOM 866 C C . PHE A 1 101 ? -5.070 1.378 14.051 1.00 97.19 101 PHE A C 1
ATOM 868 O O . PHE A 1 101 ? -4.284 0.521 13.637 1.00 97.19 101 PHE A O 1
ATOM 875 N N . LEU A 1 102 ? -5.449 2.410 13.306 1.00 97.50 102 LEU A N 1
ATOM 876 C CA . LEU A 1 102 ? -5.027 2.624 11.929 1.00 97.50 102 LEU A CA 1
ATOM 877 C C . LEU A 1 102 ? -3.963 3.715 11.907 1.00 97.50 102 LEU A C 1
ATOM 879 O O . LEU A 1 102 ? -4.223 4.845 12.312 1.00 97.50 102 LEU A O 1
ATOM 883 N N . HIS A 1 103 ? -2.781 3.382 11.402 1.00 97.88 103 HIS A N 1
ATOM 884 C CA . HIS A 1 103 ? -1.693 4.325 11.165 1.00 97.88 103 HIS A CA 1
ATOM 885 C C . HIS A 1 103 ? -1.447 4.424 9.659 1.00 97.88 103 HIS A C 1
ATOM 887 O O . HIS A 1 103 ? -1.016 3.457 9.036 1.00 97.88 103 HIS A O 1
ATOM 893 N N . MET A 1 104 ? -1.745 5.564 9.049 1.00 98.00 104 MET A N 1
ATOM 894 C CA . MET A 1 104 ? -1.667 5.763 7.602 1.00 98.00 104 MET A CA 1
ATOM 895 C C . MET A 1 104 ? -0.582 6.779 7.275 1.00 98.00 104 MET A C 1
ATOM 897 O O . MET A 1 104 ? -0.634 7.913 7.744 1.00 98.00 104 MET A O 1
ATOM 901 N N . VAL A 1 105 ? 0.373 6.381 6.442 1.00 97.94 105 VAL A N 1
ATOM 902 C CA . VAL A 1 105 ? 1.507 7.201 6.016 1.00 97.94 105 VAL A CA 1
ATOM 903 C C . VAL A 1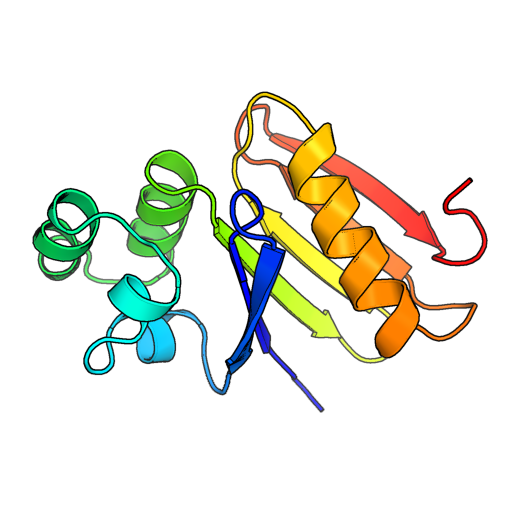 105 ? 1.418 7.420 4.511 1.00 97.94 105 VAL A C 1
ATOM 905 O O . VAL A 1 105 ? 1.528 6.468 3.732 1.00 97.94 105 VAL A O 1
ATOM 908 N N . ASN A 1 106 ? 1.246 8.680 4.113 1.00 97.94 106 ASN A N 1
ATOM 909 C CA . ASN A 1 106 ? 1.279 9.106 2.721 1.00 97.94 106 ASN A CA 1
ATOM 910 C C . ASN A 1 106 ? 2.597 9.833 2.419 1.00 97.94 106 ASN A C 1
ATOM 912 O O . ASN A 1 106 ? 2.816 10.978 2.825 1.00 97.94 106 ASN A O 1
ATOM 916 N N . PHE A 1 107 ? 3.467 9.183 1.650 1.00 96.75 107 PHE A N 1
ATOM 917 C CA . PHE A 1 107 ? 4.790 9.701 1.306 1.00 96.75 107 PHE A CA 1
ATOM 918 C C . PHE A 1 107 ? 4.783 10.851 0.285 1.00 96.75 107 PHE A C 1
ATOM 920 O O . PHE A 1 107 ? 5.834 11.453 0.083 1.00 96.75 107 PHE A O 1
ATOM 927 N N . SER A 1 108 ? 3.647 11.193 -0.342 1.00 94.12 108 SER A N 1
ATOM 928 C CA . SER A 1 108 ? 3.587 12.319 -1.296 1.00 94.12 108 SER A CA 1
ATOM 929 C C . SER A 1 108 ? 3.859 13.671 -0.633 1.00 94.12 108 SER A C 1
ATOM 931 O O . SER A 1 108 ? 4.637 14.474 -1.148 1.00 94.12 108 SER A O 1
ATOM 933 N N . GLY A 1 109 ? 3.299 13.873 0.563 1.00 92.00 109 GLY A N 1
ATOM 934 C CA . GLY A 1 109 ? 3.498 15.067 1.394 1.00 92.00 109 GLY A CA 1
ATOM 935 C C . GLY A 1 109 ? 4.138 14.785 2.754 1.00 92.00 109 GLY A C 1
ATOM 936 O O . GLY A 1 109 ? 4.224 15.691 3.577 1.00 92.00 109 GLY A O 1
ATOM 937 N N . MET A 1 110 ? 4.568 13.541 3.008 1.00 93.69 110 MET A N 1
ATOM 938 C CA . MET A 1 110 ? 4.969 13.053 4.339 1.00 93.69 110 MET A CA 1
ATOM 939 C C . MET A 1 110 ? 3.862 13.236 5.393 1.00 93.69 110 MET A C 1
ATOM 941 O O . MET A 1 110 ? 4.129 13.508 6.564 1.00 93.69 110 MET A O 1
ATOM 945 N N . GLU A 1 111 ? 2.609 13.092 4.966 1.00 96.81 111 GLU A N 1
ATOM 946 C CA . GLU A 1 111 ? 1.440 13.228 5.827 1.00 96.81 111 GLU A CA 1
ATOM 947 C C . GLU A 1 111 ? 1.166 11.922 6.570 1.00 96.81 111 GLU A C 1
ATOM 949 O O . GLU A 1 111 ? 1.234 10.830 5.999 1.00 96.81 111 GLU A O 1
ATOM 954 N N . VAL A 1 112 ? 0.797 12.046 7.843 1.00 97.56 112 VAL A N 1
ATOM 955 C CA . VAL A 1 112 ? 0.402 10.919 8.686 1.00 97.56 112 VAL A CA 1
ATOM 956 C C . VAL A 1 112 ? -1.009 11.161 9.201 1.00 97.56 112 VAL A C 1
ATOM 958 O O . VAL A 1 112 ? -1.320 12.251 9.684 1.00 97.56 112 VAL A O 1
ATOM 961 N N . ARG A 1 113 ? -1.863 10.143 9.095 1.00 97.31 113 ARG A N 1
ATOM 962 C CA . ARG A 1 113 ? -3.202 10.127 9.691 1.00 97.31 113 ARG A CA 1
ATOM 963 C C . ARG A 1 113 ? -3.340 8.917 10.592 1.00 97.31 113 ARG A C 1
ATOM 965 O O . ARG A 1 113 ? -2.955 7.811 10.220 1.00 97.31 113 ARG A O 1
ATOM 972 N N . GLU A 1 114 ? -3.925 9.134 11.756 1.00 97.06 114 GLU A N 1
ATOM 973 C CA . GLU A 1 114 ? -4.125 8.104 12.764 1.00 97.06 114 GLU A CA 1
ATOM 974 C C . GLU A 1 114 ? -5.560 8.162 13.264 1.00 97.06 114 GLU A C 1
ATOM 976 O O . GLU A 1 114 ? -6.092 9.248 13.490 1.00 97.06 114 GLU A O 1
ATOM 981 N N . THR A 1 115 ? -6.195 7.003 13.407 1.00 96.38 115 THR A N 1
ATOM 982 C CA . THR A 1 115 ? -7.543 6.908 13.974 1.00 96.38 115 THR A CA 1
ATOM 983 C C . THR A 1 115 ? -7.816 5.492 14.468 1.00 96.38 115 THR A C 1
ATOM 985 O O . THR A 1 115 ? -7.187 4.529 14.017 1.00 96.38 115 THR A O 1
ATOM 988 N N . LEU A 1 116 ? -8.763 5.344 15.389 1.00 96.12 116 LEU A N 1
ATOM 989 C CA . LEU A 1 116 ? -9.360 4.042 15.664 1.00 96.12 116 LEU A CA 1
ATOM 990 C C . LEU A 1 116 ? -10.382 3.724 14.578 1.00 96.12 116 LEU A C 1
ATOM 992 O O . LEU A 1 116 ? -11.130 4.596 14.146 1.00 96.12 116 LEU A O 1
ATOM 996 N N . TRP A 1 117 ? -10.473 2.459 14.172 1.00 95.19 117 TRP A N 1
ATOM 997 C CA . TRP A 1 117 ? -11.439 2.066 13.148 1.00 95.19 117 TRP A CA 1
ATOM 998 C C . TRP A 1 117 ? -12.891 2.420 13.517 1.00 95.19 117 TRP A C 1
ATOM 1000 O O . TRP A 1 117 ? -13.628 2.916 12.670 1.00 95.19 117 TRP A O 1
ATOM 1010 N N . LYS A 1 118 ? -13.299 2.263 14.785 1.00 94.50 118 LYS A N 1
ATOM 1011 C CA . LYS A 1 118 ? -14.639 2.686 15.244 1.00 94.50 118 LYS A CA 1
ATOM 1012 C C . LYS A 1 118 ? -14.920 4.194 15.081 1.00 94.50 118 LYS A C 1
ATOM 1014 O O . LYS A 1 118 ? -16.064 4.603 15.224 1.00 94.50 118 LYS A O 1
ATOM 1019 N N . GLU A 1 119 ? -13.885 5.010 14.874 1.00 92.81 119 GLU A N 1
ATOM 1020 C CA . GLU A 1 119 ? -13.939 6.477 14.762 1.00 92.81 119 GLU A CA 1
ATOM 1021 C C . GLU A 1 119 ? -13.721 6.938 13.308 1.00 92.81 119 GLU A C 1
ATOM 1023 O O . GLU A 1 119 ? -13.449 8.107 13.066 1.00 92.81 119 GLU A O 1
ATOM 1028 N N . TRP A 1 120 ? -13.813 6.027 12.330 1.00 86.50 120 TRP A N 1
ATOM 1029 C CA . TRP A 1 120 ? -13.568 6.276 10.900 1.00 86.50 120 TRP A CA 1
ATOM 1030 C C . TRP A 1 120 ? -14.638 7.147 10.193 1.00 86.50 120 TRP A C 1
ATOM 1032 O O . TRP A 1 120 ? -14.650 7.233 8.967 1.00 86.50 120 TRP A O 1
ATOM 1042 N N . GLU A 1 121 ? -15.550 7.784 10.926 1.00 65.44 121 GLU A N 1
ATOM 1043 C CA . GLU A 1 121 ? -16.605 8.638 10.348 1.00 65.44 121 GLU A CA 1
ATOM 1044 C C . GLU A 1 121 ? -16.118 10.045 9.975 1.00 65.44 121 GLU A C 1
ATOM 1046 O O . GLU A 1 121 ? -15.542 10.741 10.843 1.00 65.44 121 GLU A O 1
#

Solvent-accessible surface area (backbone atoms only — not comparable to full-atom values): 6740 Å² total; per-residue (Å²): 115,78,49,31,34,44,31,13,35,80,80,62,47,72,44,82,47,89,46,78,61,64,47,43,71,42,81,64,41,33,56,76,54,61,39,48,68,78,61,59,70,49,51,85,80,39,94,47,62,85,59,39,48,60,50,48,22,74,73,23,60,35,33,40,34,44,39,58,83,59,31,36,40,38,42,33,33,49,97,60,63,65,45,56,50,49,41,50,51,58,50,39,77,77,71,55,52,66,74,28,33,41,39,37,39,32,63,63,78,71,45,73,50,74,49,42,54,74,64,74,122

Mean predicted aligned error: 3.06 Å